Protein AF-A0AA38RIC8-F1 (afdb_monomer)

Radius of gyration: 14.52 Å; Cα contacts (8 Å, |Δi|>4): 104; chains: 1; bounding box: 41×35×29 Å

Secondary structure (DSSP, 8-state):
-----SS---PPPPTT-HHHHHHHHHHHHHHTT---TTS--EE-TTT-PEEPHHHHHTTSS--GGG--TT-S-GGGGS-TTS-TT-HHHHTT--TT----

pLDDT: mean 74.07, std 18.72, range [32.16, 92.56]

Solvent-accessible surface area (backbone atoms only — not comparable to full-atom values): 6426 Å² total; per-residue (Å²): 134,82,78,89,66,94,63,83,71,54,52,59,60,66,75,89,40,54,71,59,34,55,53,48,51,62,53,45,62,63,51,63,74,46,56,43,100,80,67,52,12,37,47,41,68,66,58,27,41,66,43,52,32,65,41,38,72,68,70,62,30,62,49,79,89,70,59,50,92,89,52,66,42,72,74,76,74,71,54,88,88,77,61,83,62,48,64,84,48,62,78,71,62,62,91,85,66,79,86,127

Sequence (100 aa):
MFPDLKVLPRPEPESAAQEAHDAWQQEYEQWQRLRCGCGRGYFCREHGTWISGPEVGSEVAVTWEQQQRGSCPEYHYRGYENIPTYVGQRDGLSPENPKA

Foldseek 3Di:
DFDDQPDQFAAQDDCVCVVSNVVNVVSQVVQQPDADPLRFWGQQRGGSFIDHNVCCVVVQAPGPVPRDVPRGHPVSVPDPPDDPRRPVVVVVDPVPDDDD

Organism: NCBI:txid91930

Mean predicted aligned error: 9.44 Å

Structure (mmCIF, N/CA/C/O backbone):
data_AF-A0AA38RIC8-F1
#
_entry.id   AF-A0AA38RIC8-F1
#
loop_
_atom_site.group_PDB
_atom_site.id
_atom_site.type_symbol
_atom_site.label_atom_id
_atom_site.label_alt_id
_atom_site.label_comp_id
_atom_site.label_asym_id
_atom_site.label_entity_id
_atom_site.label_seq_id
_atom_site.pdbx_PDB_ins_code
_atom_site.Cartn_x
_atom_site.Cartn_y
_atom_site.Cartn_z
_atom_site.occupancy
_atom_site.B_iso_or_equiv
_atom_site.auth_seq_id
_atom_site.auth_comp_id
_atom_site.auth_asym_id
_atom_site.auth_atom_id
_atom_site.pdbx_PDB_model_num
ATOM 1 N N . MET A 1 1 ? -12.020 10.599 1.294 1.00 50.34 1 MET A N 1
ATOM 2 C CA . MET A 1 1 ? -11.490 10.898 -0.045 1.00 50.34 1 MET A CA 1
ATOM 3 C C . MET A 1 1 ? -10.096 10.316 -0.119 1.00 50.34 1 MET A C 1
ATOM 5 O O . MET A 1 1 ? -9.327 10.521 0.817 1.00 50.34 1 MET A O 1
ATOM 9 N N . PHE A 1 2 ? -9.826 9.505 -1.134 1.00 57.91 2 PHE A N 1
ATOM 10 C CA . PHE A 1 2 ? -8.498 8.954 -1.365 1.00 57.91 2 PHE A CA 1
ATOM 11 C C . PHE A 1 2 ? -7.599 10.055 -1.952 1.00 57.91 2 PHE A C 1
ATOM 13 O O . PHE A 1 2 ? -8.104 10.849 -2.745 1.00 57.91 2 PHE A O 1
ATOM 20 N N . PRO A 1 3 ? -6.326 10.187 -1.545 1.00 63.56 3 PRO A N 1
ATOM 21 C CA . PRO A 1 3 ? -5.452 11.199 -2.128 1.00 63.56 3 PRO A CA 1
ATOM 22 C C . PRO A 1 3 ? -5.161 10.880 -3.595 1.00 63.56 3 PRO A C 1
ATOM 24 O O . PRO A 1 3 ? -5.016 9.711 -3.956 1.00 63.56 3 PRO A O 1
ATOM 27 N N . ASP A 1 4 ? -5.028 11.925 -4.412 1.00 67.94 4 ASP A N 1
ATOM 28 C CA . ASP A 1 4 ? -4.580 11.802 -5.797 1.00 67.94 4 ASP A CA 1
ATOM 29 C C . ASP A 1 4 ? -3.181 11.182 -5.848 1.00 67.94 4 ASP A C 1
ATOM 31 O O . ASP A 1 4 ? -2.185 11.757 -5.397 1.00 67.94 4 ASP A O 1
ATOM 35 N N . LEU A 1 5 ? -3.117 9.969 -6.389 1.00 68.06 5 LEU A N 1
ATOM 36 C CA . LEU A 1 5 ? -1.872 9.249 -6.592 1.00 68.06 5 LEU A CA 1
ATOM 37 C C . LEU A 1 5 ? -1.216 9.729 -7.883 1.00 68.06 5 LEU A C 1
ATOM 39 O O . LEU A 1 5 ? -1.837 9.718 -8.941 1.00 68.06 5 LEU A O 1
ATOM 43 N N . LYS A 1 6 ? 0.070 10.095 -7.814 1.00 71.88 6 LYS A N 1
ATOM 44 C CA . LYS A 1 6 ? 0.850 10.469 -9.009 1.00 71.88 6 LYS A CA 1
ATOM 45 C C . LYS A 1 6 ? 1.043 9.297 -9.969 1.00 71.88 6 LYS A C 1
ATOM 47 O O . LYS A 1 6 ? 1.159 9.500 -11.172 1.00 71.88 6 LYS A O 1
ATOM 52 N N . VAL A 1 7 ? 1.119 8.088 -9.418 1.00 75.88 7 VAL A N 1
ATOM 53 C CA . VAL A 1 7 ? 1.267 6.832 -10.151 1.00 75.88 7 VAL A CA 1
ATOM 54 C C . VAL A 1 7 ? 0.329 5.812 -9.534 1.00 75.88 7 VAL A C 1
ATOM 56 O O . VAL A 1 7 ? 0.200 5.741 -8.310 1.00 75.88 7 VAL A O 1
ATOM 59 N N . LEU A 1 8 ? -0.323 5.034 -10.391 1.00 79.25 8 LEU A N 1
ATOM 60 C CA . LEU A 1 8 ? -1.231 3.985 -9.964 1.00 79.25 8 LEU A CA 1
ATOM 61 C C . LEU A 1 8 ? -0.451 2.847 -9.285 1.00 79.25 8 LEU A C 1
ATOM 63 O O . LEU A 1 8 ? 0.532 2.366 -9.854 1.00 79.25 8 LEU A O 1
ATOM 67 N N . PRO A 1 9 ? -0.894 2.395 -8.102 1.00 82.81 9 PRO A N 1
ATOM 68 C CA . PRO A 1 9 ? -0.308 1.257 -7.422 1.00 82.81 9 PRO A CA 1
ATOM 69 C C . PRO A 1 9 ? -0.332 0.006 -8.295 1.00 82.81 9 PRO A C 1
ATOM 71 O O . PRO A 1 9 ? -1.340 -0.307 -8.932 1.00 82.81 9 PRO A O 1
ATOM 74 N N . ARG A 1 10 ? 0.792 -0.705 -8.317 1.00 83.38 10 ARG A N 1
ATOM 75 C CA . ARG A 1 10 ? 1.006 -1.904 -9.131 1.00 83.38 10 ARG A CA 1
ATOM 76 C C . ARG A 1 10 ? 1.791 -2.961 -8.348 1.00 83.38 10 ARG A C 1
ATOM 78 O O . ARG A 1 10 ? 2.522 -2.585 -7.425 1.00 83.38 10 ARG A O 1
ATOM 85 N N . PRO A 1 11 ? 1.641 -4.252 -8.689 1.00 85.25 11 PRO A N 1
ATOM 86 C CA . PRO A 1 11 ? 2.397 -5.328 -8.053 1.00 85.25 11 PRO A CA 1
ATOM 87 C C . PRO A 1 11 ? 3.912 -5.112 -8.137 1.00 85.25 11 PRO A C 1
ATOM 89 O O . PRO A 1 11 ? 4.408 -4.508 -9.092 1.00 85.25 11 PRO A O 1
ATOM 92 N N . GLU A 1 12 ? 4.627 -5.604 -7.124 1.00 85.06 12 GLU A N 1
ATOM 93 C CA . GLU A 1 12 ? 6.093 -5.571 -7.082 1.00 85.06 12 GLU A CA 1
ATOM 94 C C . GLU A 1 12 ? 6.646 -6.421 -8.238 1.00 85.06 12 GLU A C 1
ATOM 96 O O . GLU A 1 12 ? 6.289 -7.600 -8.346 1.00 85.06 12 GLU A O 1
ATOM 101 N N . PRO A 1 13 ? 7.488 -5.857 -9.125 1.00 81.75 13 PRO A N 1
ATOM 102 C CA . PRO A 1 13 ? 8.063 -6.613 -10.228 1.00 81.75 13 PRO A CA 1
ATOM 103 C C . PRO A 1 13 ? 9.023 -7.686 -9.706 1.00 81.75 13 PRO A C 1
ATOM 105 O O . PRO A 1 13 ? 9.559 -7.597 -8.597 1.00 81.75 13 PRO A O 1
ATOM 108 N N . GLU A 1 14 ? 9.279 -8.703 -10.527 1.00 77.81 14 GLU A N 1
ATOM 109 C CA . GLU A 1 14 ? 10.303 -9.693 -10.208 1.00 77.81 14 GLU A CA 1
ATOM 110 C C . GLU A 1 14 ? 11.676 -9.021 -10.074 1.00 77.81 14 GLU A C 1
ATOM 112 O O . GLU A 1 14 ? 12.089 -8.222 -10.917 1.00 77.81 14 GLU A O 1
ATOM 117 N N . SER A 1 15 ? 12.412 -9.383 -9.022 1.00 66.44 15 SER A N 1
ATOM 118 C CA . SER A 1 15 ? 13.693 -8.764 -8.649 1.00 66.44 15 SER A CA 1
ATOM 119 C C . SER A 1 15 ? 14.791 -8.901 -9.712 1.00 66.44 15 SER A C 1
ATOM 121 O O . SER A 1 15 ? 15.823 -8.249 -9.611 1.00 66.44 15 SER A O 1
ATOM 123 N N . ALA A 1 16 ? 14.586 -9.735 -10.737 1.00 68.31 16 ALA A N 1
ATOM 124 C CA . ALA A 1 16 ? 15.510 -9.889 -11.858 1.00 68.31 16 ALA A CA 1
ATOM 125 C C . ALA A 1 16 ? 15.610 -8.622 -12.735 1.00 68.31 16 ALA A C 1
ATOM 127 O O . ALA A 1 16 ? 16.592 -8.455 -13.454 1.00 68.31 16 ALA A O 1
ATOM 128 N N . ALA A 1 17 ? 14.629 -7.716 -12.659 1.00 76.81 17 ALA A N 1
ATOM 129 C CA . ALA A 1 17 ? 14.639 -6.430 -13.347 1.00 76.81 17 ALA A CA 1
ATOM 130 C C . ALA A 1 17 ? 14.971 -5.295 -12.360 1.00 76.81 17 ALA A C 1
ATOM 132 O O . ALA A 1 17 ? 14.083 -4.560 -11.936 1.00 76.81 17 ALA A O 1
ATOM 133 N N . GLN A 1 18 ? 16.250 -5.161 -11.989 1.00 80.62 18 GLN A N 1
ATOM 134 C CA . GLN A 1 18 ? 16.724 -4.216 -10.963 1.00 80.62 18 GLN A CA 1
ATOM 135 C C . GLN A 1 18 ? 16.216 -2.779 -11.186 1.00 80.62 18 GLN A C 1
ATOM 137 O O . GLN A 1 18 ? 15.624 -2.198 -10.286 1.00 80.62 18 GLN A O 1
ATOM 142 N N . GLU A 1 19 ? 16.333 -2.243 -12.405 1.00 83.19 19 GLU A N 1
ATOM 143 C CA . GLU A 1 19 ? 15.845 -0.890 -12.728 1.00 83.19 19 GLU A CA 1
ATOM 144 C C . GLU A 1 19 ? 14.323 -0.749 -12.557 1.00 83.19 19 GLU A C 1
ATOM 146 O O . GLU A 1 19 ? 13.832 0.281 -12.092 1.00 83.19 19 GLU A O 1
ATOM 151 N N . ALA A 1 20 ? 13.561 -1.792 -12.904 1.00 82.19 20 ALA A N 1
ATOM 152 C CA . ALA A 1 20 ? 12.114 -1.801 -12.714 1.00 82.19 20 ALA A CA 1
ATOM 153 C C . ALA A 1 20 ? 11.746 -1.883 -11.227 1.00 82.19 20 ALA A C 1
ATOM 155 O O . ALA A 1 20 ? 10.776 -1.255 -10.803 1.00 82.19 20 ALA A O 1
ATOM 156 N N . HIS A 1 21 ? 12.525 -2.628 -10.438 1.00 86.44 21 HIS A N 1
ATOM 157 C CA . HIS A 1 21 ? 12.364 -2.729 -8.990 1.00 86.44 21 HIS A CA 1
ATOM 158 C C . HIS A 1 21 ? 12.683 -1.403 -8.291 1.00 86.44 21 HIS A C 1
ATOM 160 O O . HIS A 1 21 ? 11.883 -0.943 -7.481 1.00 86.44 21 HIS A O 1
ATOM 166 N N . ASP A 1 22 ? 13.768 -0.728 -8.677 1.00 88.94 22 ASP A N 1
ATOM 167 C CA . ASP A 1 22 ? 14.153 0.576 -8.126 1.00 88.94 22 ASP A CA 1
ATOM 168 C C . ASP A 1 22 ? 13.113 1.663 -8.431 1.00 88.94 22 ASP A C 1
ATOM 170 O O . ASP A 1 22 ? 12.739 2.444 -7.551 1.00 88.94 22 ASP A O 1
ATOM 174 N N . ALA A 1 23 ? 12.599 1.699 -9.664 1.00 88.19 23 ALA A N 1
ATOM 175 C CA . ALA A 1 23 ? 11.517 2.606 -10.034 1.00 88.19 23 ALA A CA 1
ATOM 176 C C . ALA A 1 23 ? 10.240 2.305 -9.236 1.00 88.19 23 ALA A C 1
ATOM 178 O O . ALA A 1 23 ? 9.630 3.209 -8.664 1.00 88.19 23 ALA A O 1
ATOM 179 N N . TRP A 1 24 ? 9.862 1.028 -9.143 1.00 88.62 24 TRP A N 1
ATOM 180 C CA . TRP A 1 24 ? 8.703 0.596 -8.371 1.00 88.62 24 TRP A CA 1
ATOM 181 C C . TRP A 1 24 ? 8.829 0.961 -6.885 1.00 88.62 24 TRP A C 1
ATOM 183 O O . TRP A 1 24 ? 7.867 1.438 -6.290 1.00 88.62 24 TRP A O 1
ATOM 193 N N . GLN A 1 25 ? 10.015 0.816 -6.291 1.00 90.12 25 GLN A N 1
ATOM 194 C CA . GLN A 1 25 ? 10.272 1.156 -4.893 1.00 90.12 25 GLN A CA 1
ATOM 195 C C . GLN A 1 25 ? 10.011 2.650 -4.631 1.00 90.12 25 GLN A C 1
ATOM 197 O O . GLN A 1 25 ? 9.347 2.989 -3.651 1.00 90.12 25 GLN A O 1
ATOM 202 N N . GLN A 1 26 ? 10.465 3.540 -5.522 1.00 89.5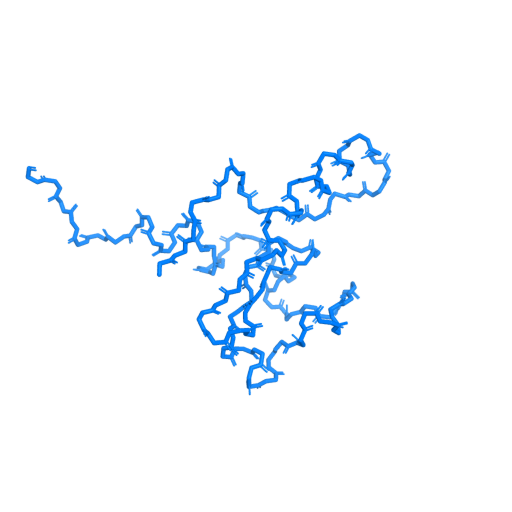6 26 GLN A N 1
ATOM 203 C CA . GLN A 1 26 ? 10.213 4.988 -5.423 1.00 89.56 26 GLN A CA 1
ATOM 204 C C . GLN A 1 26 ? 8.724 5.335 -5.536 1.00 89.56 26 GLN A C 1
ATOM 206 O O . GLN A 1 26 ? 8.232 6.268 -4.893 1.00 89.56 26 GLN A O 1
ATOM 211 N N . GLU A 1 27 ? 7.982 4.601 -6.362 1.00 87.69 27 GLU A N 1
ATOM 212 C CA . GLU A 1 27 ? 6.537 4.773 -6.458 1.00 87.69 27 GLU A CA 1
ATOM 213 C C . GLU A 1 27 ? 5.849 4.259 -5.185 1.00 87.69 27 GLU A C 1
ATOM 215 O O . GLU A 1 27 ? 5.054 4.983 -4.582 1.00 87.69 27 GLU A O 1
ATOM 220 N N . TYR A 1 28 ? 6.223 3.066 -4.712 1.00 87.81 28 TYR A N 1
ATOM 221 C CA . TYR A 1 28 ? 5.700 2.454 -3.493 1.00 87.81 28 TYR A CA 1
ATOM 222 C C . TYR A 1 28 ? 5.894 3.349 -2.265 1.00 87.81 28 TYR A C 1
ATOM 224 O O . TYR A 1 28 ? 5.001 3.428 -1.422 1.00 87.81 28 TYR A O 1
ATOM 232 N N . GLU A 1 29 ? 6.993 4.107 -2.178 1.00 89.00 29 GLU A N 1
ATOM 233 C CA . GLU A 1 29 ? 7.201 5.097 -1.114 1.00 89.00 29 GLU A CA 1
ATOM 234 C C . GLU A 1 29 ? 6.085 6.139 -0.988 1.00 89.00 29 GLU A C 1
ATOM 236 O O . GLU A 1 29 ? 5.819 6.621 0.118 1.00 89.00 29 GLU A O 1
ATOM 241 N N . GLN A 1 30 ? 5.407 6.461 -2.088 1.00 84.88 30 GLN A N 1
ATOM 242 C CA . GLN A 1 30 ? 4.288 7.398 -2.090 1.00 84.88 30 GLN A CA 1
ATOM 243 C C . GLN A 1 30 ? 3.028 6.737 -1.530 1.00 84.88 30 GLN A C 1
ATOM 245 O O . GLN A 1 30 ? 2.337 7.319 -0.694 1.00 84.88 30 GLN A O 1
ATOM 250 N N . TRP A 1 31 ? 2.738 5.509 -1.959 1.00 85.19 31 TRP A N 1
ATOM 251 C CA . TRP A 1 31 ? 1.496 4.819 -1.613 1.00 85.19 31 TRP A CA 1
ATOM 252 C C . TRP A 1 31 ? 1.556 4.227 -0.203 1.00 85.19 31 TRP A C 1
ATOM 254 O O . TRP A 1 31 ? 0.578 4.290 0.540 1.00 85.19 31 TRP A O 1
ATOM 264 N N . GLN A 1 32 ? 2.713 3.698 0.210 1.00 86.12 32 GLN A N 1
ATOM 265 C CA . GLN A 1 32 ? 2.879 3.004 1.490 1.00 86.12 32 GLN A CA 1
ATOM 266 C C . GLN A 1 32 ? 2.655 3.896 2.711 1.00 86.12 32 GLN A C 1
ATOM 268 O O . GLN A 1 32 ? 2.476 3.386 3.813 1.00 86.12 32 GLN A O 1
ATOM 273 N N . ARG A 1 33 ? 2.683 5.222 2.543 1.00 86.19 33 ARG A N 1
ATOM 274 C CA . ARG A 1 33 ? 2.435 6.201 3.614 1.00 86.19 33 ARG A CA 1
ATOM 275 C C . ARG A 1 33 ? 0.950 6.499 3.799 1.00 86.19 33 ARG A C 1
ATOM 277 O O . ARG A 1 33 ? 0.562 7.101 4.795 1.00 86.19 33 ARG A O 1
ATOM 284 N N . LEU A 1 34 ? 0.116 6.084 2.851 1.00 84.94 34 LEU A N 1
ATOM 285 C CA . LEU A 1 34 ? -1.306 6.372 2.866 1.00 84.94 34 LEU A CA 1
ATOM 286 C C . LEU A 1 34 ? -2.038 5.455 3.832 1.00 84.94 34 LEU A C 1
ATOM 288 O O . LEU A 1 34 ? -1.803 4.245 3.882 1.00 84.94 34 LEU A O 1
ATOM 292 N N . ARG A 1 35 ? -2.939 6.053 4.607 1.00 84.06 35 ARG A N 1
ATOM 293 C CA . ARG A 1 35 ? -3.765 5.366 5.599 1.00 84.06 35 ARG A CA 1
ATOM 294 C C . ARG A 1 35 ? -5.215 5.819 5.471 1.00 84.06 35 ARG A C 1
ATOM 296 O O . ARG A 1 35 ? -5.485 6.956 5.090 1.00 84.06 35 ARG A O 1
ATOM 303 N N . CYS A 1 36 ? -6.158 4.934 5.807 1.00 79.06 36 CYS A N 1
ATOM 304 C CA . CYS A 1 36 ? -7.549 5.349 6.032 1.00 79.06 36 CYS A CA 1
ATOM 305 C C . CYS A 1 36 ? -7.623 6.321 7.221 1.00 79.06 36 CYS A C 1
ATOM 307 O O . CYS A 1 36 ? -6.753 6.299 8.088 1.00 79.06 36 CYS A O 1
ATOM 309 N N . GLY A 1 37 ? -8.728 7.060 7.362 1.00 78.19 37 GLY A N 1
ATOM 310 C CA . GLY A 1 37 ? -8.996 7.838 8.586 1.00 78.19 37 GLY A CA 1
ATOM 311 C C . GLY A 1 37 ? -9.020 6.986 9.866 1.00 78.19 37 GLY A C 1
ATOM 312 O O . GLY A 1 37 ? -8.767 7.486 10.953 1.00 78.19 37 GLY A O 1
ATOM 313 N N . CYS A 1 38 ? -9.249 5.678 9.730 1.00 81.50 38 CYS A N 1
ATOM 314 C CA . CYS A 1 38 ? -9.145 4.698 10.805 1.00 81.50 38 CYS A CA 1
ATOM 315 C C . CYS A 1 38 ? -7.711 4.248 11.155 1.00 81.50 38 CYS A C 1
ATOM 317 O O . CYS A 1 38 ? -7.549 3.392 12.018 1.00 81.50 38 CYS A O 1
ATOM 319 N N . GLY A 1 39 ? -6.685 4.724 10.444 1.00 85.44 39 GLY A N 1
ATOM 320 C CA . GLY A 1 39 ? -5.269 4.395 10.656 1.00 85.44 39 GLY A CA 1
ATOM 321 C C . GLY A 1 39 ? -4.813 2.994 10.222 1.00 85.44 39 GLY A C 1
ATOM 322 O O . GLY A 1 39 ? -3.614 2.756 10.144 1.00 85.44 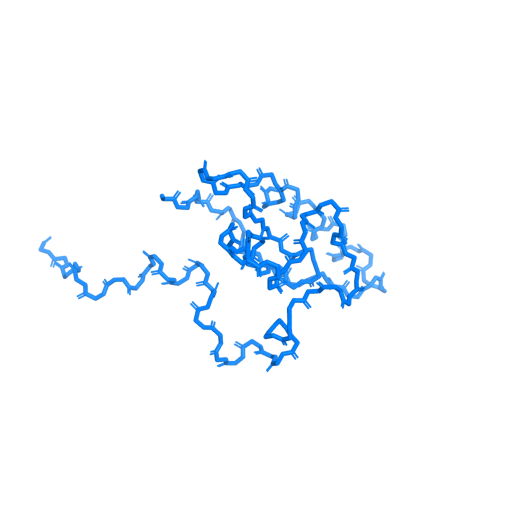39 GLY A O 1
ATOM 323 N N . ARG A 1 40 ? -5.735 2.071 9.918 1.00 86.88 40 ARG A N 1
ATOM 324 C CA . ARG A 1 40 ? -5.424 0.645 9.687 1.00 86.88 40 ARG A CA 1
ATOM 325 C C . ARG A 1 40 ? -5.251 0.229 8.225 1.00 86.88 40 ARG A C 1
ATOM 327 O O . ARG A 1 40 ? -4.500 -0.696 7.961 1.00 86.88 40 ARG A O 1
ATOM 334 N N . GLY A 1 41 ? -5.956 0.867 7.292 1.00 88.62 41 GLY A N 1
ATOM 335 C CA . GLY A 1 41 ? -5.907 0.506 5.868 1.00 88.62 41 GLY A CA 1
ATOM 336 C C . GLY A 1 41 ? -4.598 0.935 5.206 1.00 88.62 41 GLY A C 1
ATOM 337 O O . GLY A 1 41 ? -4.060 1.977 5.577 1.00 88.62 41 GLY A O 1
ATOM 338 N N . TYR A 1 42 ? -4.100 0.147 4.253 1.00 89.44 42 TYR A N 1
ATOM 339 C CA . TYR A 1 42 ? -2.784 0.314 3.624 1.00 89.44 42 TYR A CA 1
ATOM 340 C C . TYR A 1 42 ? -2.724 -0.348 2.234 1.00 89.44 42 TYR A C 1
ATOM 342 O O . TYR A 1 42 ? -3.581 -1.154 1.886 1.00 89.44 42 TYR A O 1
ATOM 350 N N . PHE A 1 43 ? -1.705 -0.034 1.428 1.00 88.50 43 PHE A N 1
ATOM 351 C CA . PHE A 1 43 ? -1.443 -0.740 0.166 1.00 88.50 43 PHE A CA 1
ATOM 352 C C . PHE A 1 43 ? -0.595 -2.000 0.401 1.00 88.50 43 PHE A C 1
ATOM 354 O O . PHE A 1 43 ? 0.503 -1.895 0.944 1.00 88.50 43 PHE A O 1
ATOM 361 N N . CYS A 1 44 ? -1.075 -3.180 -0.021 1.00 87.75 44 CYS A N 1
ATOM 362 C CA . CYS A 1 44 ? -0.295 -4.429 -0.003 1.00 87.75 44 CYS A CA 1
ATOM 363 C C . CYS A 1 44 ? 0.920 -4.247 -0.924 1.00 87.75 44 CYS A C 1
ATOM 365 O O . CYS A 1 44 ? 0.759 -3.983 -2.114 1.00 87.75 44 CYS A O 1
ATOM 367 N N . ARG A 1 45 ? 2.126 -4.415 -0.375 1.00 88.00 45 ARG A N 1
ATOM 368 C CA . ARG A 1 45 ? 3.398 -4.300 -1.101 1.00 88.00 45 ARG A CA 1
ATOM 369 C C . ARG A 1 45 ? 3.453 -5.216 -2.323 1.00 88.00 45 ARG A C 1
ATOM 371 O O . ARG A 1 45 ? 3.824 -4.794 -3.403 1.00 88.00 45 ARG A O 1
ATOM 378 N N . GLU A 1 46 ? 3.022 -6.460 -2.147 1.00 87.25 46 GLU A N 1
ATOM 379 C CA . GLU A 1 46 ? 3.142 -7.504 -3.168 1.00 87.25 46 GLU A CA 1
ATOM 380 C C . GLU A 1 46 ? 2.248 -7.225 -4.384 1.00 87.25 46 GLU A C 1
ATOM 382 O O . GLU A 1 46 ? 2.676 -7.385 -5.521 1.00 87.25 46 GLU A O 1
ATOM 387 N N . HIS A 1 47 ? 1.027 -6.740 -4.145 1.00 85.12 47 HIS A N 1
ATOM 388 C CA . HIS A 1 47 ? -0.014 -6.636 -5.172 1.00 85.12 47 HIS A CA 1
ATOM 389 C C . HIS A 1 47 ? -0.364 -5.192 -5.556 1.00 85.12 47 HIS A C 1
ATOM 391 O O . HIS A 1 47 ? -1.224 -4.974 -6.411 1.00 85.12 47 HIS A O 1
ATOM 397 N N . GLY A 1 48 ? 0.204 -4.195 -4.873 1.00 83.50 48 GLY A N 1
ATOM 398 C CA . GLY A 1 48 ? -0.175 -2.789 -5.023 1.00 83.50 48 GLY A CA 1
ATOM 399 C C . GLY A 1 48 ? -1.662 -2.517 -4.755 1.00 83.50 48 GLY A C 1
ATOM 400 O O . GLY A 1 48 ? -2.177 -1.486 -5.156 1.00 83.50 48 GLY A O 1
ATOM 401 N N . THR A 1 49 ? -2.394 -3.429 -4.112 1.00 83.44 49 THR A N 1
ATOM 402 C CA . THR A 1 49 ? -3.852 -3.314 -3.930 1.00 83.44 49 THR A CA 1
ATOM 403 C C . THR A 1 49 ? -4.179 -2.800 -2.532 1.00 83.44 49 THR A C 1
ATOM 405 O O . THR A 1 49 ? -3.473 -3.108 -1.568 1.00 83.44 49 THR A O 1
ATOM 408 N N . TRP A 1 50 ? -5.226 -1.982 -2.417 1.00 85.50 50 TRP A N 1
ATOM 409 C CA . TRP A 1 50 ? -5.647 -1.413 -1.140 1.00 85.50 50 TRP A CA 1
ATOM 410 C C . TRP A 1 50 ? -6.303 -2.465 -0.246 1.00 85.50 50 TRP A C 1
ATOM 412 O O . TRP A 1 50 ? -7.265 -3.117 -0.642 1.00 85.50 50 TRP A O 1
ATOM 422 N N . ILE A 1 51 ? -5.816 -2.556 0.985 1.00 86.12 51 ILE A N 1
ATOM 423 C CA . ILE A 1 51 ? -6.429 -3.286 2.088 1.00 86.12 51 ILE A CA 1
ATOM 424 C C . ILE A 1 51 ? -7.137 -2.261 2.967 1.00 86.12 51 ILE A C 1
ATOM 426 O O . ILE A 1 51 ? -6.529 -1.310 3.471 1.00 86.12 51 ILE A O 1
ATOM 430 N N . SER A 1 52 ? -8.440 -2.429 3.154 1.00 85.31 52 SER A N 1
ATOM 431 C CA . SER A 1 52 ? -9.232 -1.508 3.957 1.00 85.31 52 SER A CA 1
ATOM 432 C C . SER A 1 52 ? -9.016 -1.736 5.456 1.00 85.31 52 SER A C 1
ATOM 434 O O . SER A 1 52 ? -8.743 -2.835 5.929 1.00 85.31 52 SER A O 1
ATOM 436 N N . GLY A 1 53 ? -9.163 -0.676 6.252 1.00 86.25 53 GLY A N 1
ATOM 437 C CA . GLY A 1 53 ? -9.049 -0.802 7.706 1.00 86.25 53 GLY A CA 1
ATOM 438 C C . GLY A 1 53 ? -10.088 -1.725 8.365 1.00 86.25 53 GLY A C 1
ATOM 439 O O . GLY A 1 53 ? -9.741 -2.326 9.380 1.00 86.25 53 GLY A O 1
ATOM 440 N N . PRO A 1 54 ? -11.327 -1.862 7.848 1.00 86.38 54 PRO A N 1
ATOM 441 C CA . PRO A 1 54 ? -12.248 -2.911 8.282 1.00 86.38 54 PRO A CA 1
ATOM 442 C C . PRO A 1 54 ? -11.721 -4.329 8.047 1.00 86.38 54 PRO A C 1
ATOM 444 O O . PRO A 1 54 ? -11.835 -5.145 8.949 1.00 86.38 54 PRO A O 1
ATOM 447 N N . GLU A 1 55 ? -11.084 -4.612 6.907 1.00 86.19 55 GLU A N 1
ATOM 448 C CA . GLU A 1 55 ? -10.500 -5.940 6.638 1.00 86.19 55 GLU A CA 1
ATOM 449 C C . GLU A 1 55 ? -9.393 -6.284 7.637 1.00 86.19 55 GLU A C 1
ATOM 451 O O . GLU A 1 55 ? -9.358 -7.396 8.156 1.00 86.19 55 GLU A O 1
ATOM 456 N N . VAL A 1 56 ? -8.552 -5.303 7.981 1.00 87.94 56 VAL A N 1
ATOM 457 C CA . VAL A 1 56 ? -7.561 -5.448 9.061 1.00 87.94 56 VAL A CA 1
ATOM 458 C C . VAL A 1 56 ? -8.244 -5.613 10.422 1.00 87.94 56 VAL A C 1
ATOM 460 O O . VAL A 1 56 ? -7.825 -6.405 11.255 1.00 87.94 56 VAL A O 1
ATOM 463 N N . GLY A 1 57 ? -9.313 -4.856 10.670 1.00 86.62 57 GLY A N 1
ATOM 464 C CA . GLY A 1 57 ? -10.050 -4.886 11.933 1.00 86.62 57 GLY A CA 1
ATOM 465 C C . GLY A 1 57 ? -10.858 -6.157 12.184 1.00 86.62 57 GLY A C 1
ATOM 466 O O . GLY A 1 57 ? -11.175 -6.430 13.337 1.00 86.62 57 GLY A O 1
ATOM 467 N N . SER A 1 58 ? -11.197 -6.892 11.129 1.00 88.50 58 SER A N 1
ATOM 468 C CA . SER A 1 58 ? -11.941 -8.153 11.168 1.00 88.50 58 SER A CA 1
ATOM 469 C C . SER A 1 58 ? -11.060 -9.367 10.865 1.00 88.50 58 SER A C 1
ATOM 471 O O . SER A 1 58 ? -11.596 -10.432 10.584 1.00 88.50 58 SER A O 1
ATOM 473 N N . GLU A 1 59 ? -9.732 -9.202 10.892 1.00 90.00 59 GLU A N 1
ATOM 474 C CA . GLU A 1 59 ? -8.743 -10.281 10.715 1.00 90.00 59 GLU A CA 1
ATOM 475 C C . GLU A 1 59 ? -8.814 -10.996 9.351 1.00 90.00 59 GLU A C 1
ATOM 477 O O . GLU A 1 59 ? -8.277 -12.087 9.174 1.00 90.00 59 GLU A O 1
ATOM 482 N N . VAL A 1 60 ? -9.432 -10.358 8.353 1.00 88.56 60 VAL A N 1
ATOM 483 C CA . VAL A 1 60 ? -9.416 -10.814 6.952 1.00 88.56 60 VAL A CA 1
ATOM 484 C C . VAL A 1 60 ? -8.046 -10.556 6.324 1.00 88.56 60 VAL A C 1
ATOM 486 O O . VAL A 1 60 ? -7.586 -11.322 5.479 1.00 88.56 60 VAL A O 1
ATOM 489 N N . ALA A 1 61 ? -7.395 -9.471 6.744 1.00 89.19 61 ALA A N 1
ATOM 490 C CA . ALA A 1 61 ? -6.044 -9.109 6.353 1.00 89.19 61 ALA A CA 1
ATOM 491 C C . ALA A 1 61 ? -5.177 -8.860 7.591 1.00 89.19 61 ALA A C 1
ATOM 493 O O . ALA A 1 61 ? -5.657 -8.368 8.613 1.00 89.19 61 ALA A O 1
ATOM 494 N N . VAL A 1 62 ? -3.884 -9.159 7.477 1.00 92.56 62 VAL A N 1
ATOM 495 C CA . VAL A 1 62 ? -2.895 -8.825 8.509 1.00 92.56 62 VAL A CA 1
ATOM 496 C C . VAL A 1 62 ? -2.678 -7.311 8.605 1.00 92.56 62 VAL A C 1
ATOM 498 O O . VAL A 1 62 ? -3.088 -6.549 7.725 1.00 92.56 62 VAL A O 1
ATOM 501 N N . THR A 1 63 ? -2.026 -6.843 9.670 1.00 91.94 63 THR A N 1
ATOM 502 C CA . THR A 1 63 ? -1.625 -5.433 9.746 1.00 91.94 63 THR A CA 1
ATOM 503 C C . THR A 1 63 ? -0.494 -5.133 8.760 1.00 91.94 63 THR A C 1
ATOM 505 O O . THR A 1 63 ? 0.226 -6.027 8.313 1.00 91.94 63 THR A O 1
ATOM 508 N N . TRP A 1 64 ? -0.290 -3.850 8.447 1.00 88.94 64 TRP A N 1
ATOM 509 C CA . TRP A 1 64 ? 0.795 -3.432 7.553 1.00 88.94 64 TRP A CA 1
ATOM 510 C C . TRP A 1 64 ? 2.188 -3.865 8.056 1.00 88.94 64 TRP A C 1
ATOM 512 O O . TRP A 1 64 ? 3.053 -4.168 7.244 1.00 88.94 64 TRP A O 1
ATOM 522 N N . GLU A 1 65 ? 2.393 -3.937 9.376 1.00 90.50 65 GLU A N 1
ATOM 523 C CA . GLU A 1 65 ? 3.656 -4.357 10.016 1.00 90.50 65 GLU A CA 1
ATOM 524 C C . GLU A 1 65 ? 3.904 -5.862 9.896 1.00 90.50 65 GLU A C 1
ATOM 526 O O . GLU A 1 65 ? 5.043 -6.316 9.911 1.00 90.50 65 GLU A O 1
ATOM 531 N N . GLN A 1 66 ? 2.827 -6.637 9.789 1.00 91.81 66 GLN A N 1
ATOM 532 C CA . GLN A 1 66 ? 2.853 -8.092 9.658 1.00 91.81 66 GLN A CA 1
ATOM 533 C C . GLN A 1 66 ? 2.857 -8.542 8.195 1.00 91.81 66 GLN A C 1
ATOM 535 O O . GLN A 1 66 ? 2.943 -9.739 7.916 1.00 91.81 66 GLN A O 1
ATOM 540 N N . GLN A 1 67 ? 2.718 -7.602 7.257 1.00 88.94 67 GLN A N 1
ATOM 541 C CA . GLN A 1 67 ? 2.616 -7.919 5.847 1.00 88.94 67 GLN A CA 1
ATOM 542 C C . GLN A 1 67 ? 3.947 -8.462 5.322 1.00 88.94 67 GLN A C 1
ATOM 544 O O . GLN A 1 67 ? 4.981 -7.801 5.353 1.00 88.94 67 GLN A O 1
ATOM 549 N N . GLN A 1 68 ? 3.891 -9.682 4.805 1.00 87.38 68 GLN A N 1
ATOM 550 C CA . GLN A 1 68 ? 4.996 -10.381 4.166 1.00 87.38 68 GLN A CA 1
ATOM 551 C C . GLN A 1 68 ? 4.501 -11.024 2.871 1.00 87.38 68 GLN A C 1
ATOM 553 O O . GLN A 1 68 ? 3.294 -11.114 2.627 1.00 87.38 68 GLN A O 1
ATOM 558 N N . ARG A 1 69 ? 5.428 -11.479 2.023 1.00 83.44 69 ARG A N 1
ATOM 559 C CA . ARG A 1 69 ? 5.046 -12.227 0.821 1.00 83.44 69 ARG A CA 1
ATOM 560 C C . ARG A 1 69 ? 4.195 -13.435 1.207 1.00 83.44 69 ARG A C 1
ATOM 562 O O . ARG A 1 69 ? 4.573 -14.188 2.102 1.00 83.44 69 ARG A O 1
ATOM 569 N N . GLY A 1 70 ? 3.054 -13.606 0.548 1.00 85.19 70 GLY A N 1
ATOM 570 C CA . GLY A 1 70 ? 2.127 -14.702 0.850 1.00 85.19 70 GLY A CA 1
ATOM 571 C C . GLY A 1 70 ? 1.114 -14.418 1.969 1.00 85.19 70 GLY A C 1
ATOM 572 O O . GLY A 1 70 ? 0.261 -15.261 2.222 1.00 85.19 70 GLY A O 1
ATOM 573 N N . SER A 1 71 ? 1.181 -13.267 2.653 1.00 87.94 71 SER A N 1
ATOM 574 C CA . SER A 1 71 ? 0.252 -12.933 3.748 1.00 87.94 71 SER A CA 1
ATOM 575 C C . SER A 1 71 ? -0.939 -12.078 3.311 1.00 87.94 71 SER A C 1
ATOM 577 O O . SER A 1 71 ? -1.682 -11.590 4.166 1.00 87.94 71 SER A O 1
ATOM 579 N N . CYS A 1 72 ? -1.074 -11.792 2.013 1.00 86.31 72 CYS A N 1
ATOM 580 C CA . CYS A 1 72 ? -2.197 -11.003 1.524 1.00 86.31 72 CYS A CA 1
ATOM 581 C C . CYS A 1 72 ? -3.464 -11.894 1.446 1.00 86.31 72 CYS A C 1
ATOM 583 O O . CYS A 1 72 ? -3.365 -13.119 1.404 1.00 86.31 72 CYS A O 1
ATOM 585 N N . PRO A 1 73 ? -4.673 -11.316 1.490 1.00 85.25 73 PRO A N 1
ATOM 586 C CA . PRO A 1 73 ? -5.903 -12.101 1.406 1.00 85.25 73 PRO A CA 1
ATOM 587 C C . PRO A 1 73 ? -6.022 -12.880 0.090 1.00 85.25 73 PRO A C 1
ATOM 589 O O . PRO A 1 73 ? -5.519 -12.431 -0.939 1.00 85.25 73 PRO A O 1
ATOM 592 N N . GLU A 1 74 ? -6.759 -13.998 0.089 1.00 83.44 74 GLU A N 1
ATOM 593 C CA . GLU A 1 74 ? -6.917 -14.871 -1.089 1.00 83.44 74 GLU A CA 1
ATOM 594 C C . GLU A 1 74 ? -7.327 -14.124 -2.363 1.00 83.44 74 GLU A C 1
ATOM 596 O O . GLU A 1 74 ? -6.882 -14.468 -3.457 1.00 83.44 74 GLU A O 1
ATOM 601 N N . TYR A 1 75 ? -8.170 -13.094 -2.239 1.00 79.06 75 TYR A N 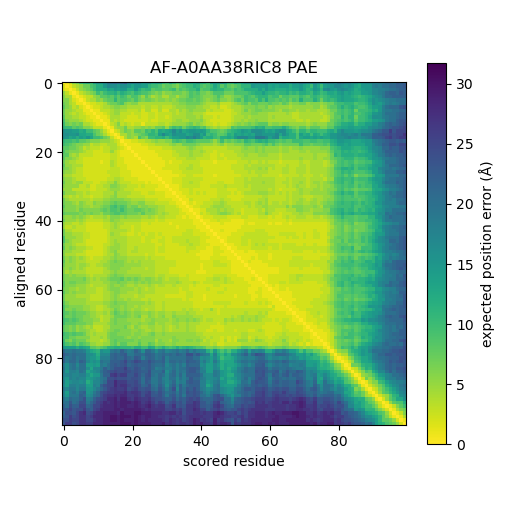1
ATOM 602 C CA . TYR A 1 75 ? -8.629 -12.337 -3.397 1.00 79.06 75 TYR A CA 1
ATOM 603 C C . TYR A 1 75 ? -7.480 -11.610 -4.111 1.00 79.06 75 TYR A C 1
ATOM 605 O O . TYR A 1 75 ? -7.568 -11.446 -5.318 1.00 79.06 75 TYR A O 1
ATOM 613 N N . HIS A 1 76 ? -6.369 -11.273 -3.446 1.00 78.38 76 HIS A N 1
ATOM 614 C CA . HIS A 1 76 ? -5.196 -10.700 -4.119 1.00 78.38 76 HIS A CA 1
ATOM 615 C C . HIS A 1 76 ? -4.511 -11.674 -5.098 1.00 78.38 76 HIS A C 1
ATOM 617 O O . HIS A 1 76 ? -3.899 -11.222 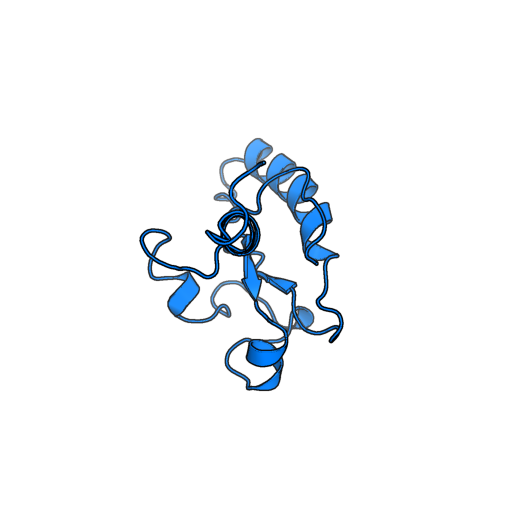-6.062 1.00 78.38 76 HIS A O 1
ATOM 623 N N . TYR A 1 77 ? -4.665 -12.990 -4.914 1.00 79.31 77 TYR A N 1
ATOM 624 C CA . TYR A 1 77 ? -4.031 -14.015 -5.757 1.00 79.31 77 TYR A CA 1
ATOM 625 C C . TYR A 1 77 ? -4.886 -14.466 -6.946 1.00 79.31 77 TYR A C 1
ATOM 627 O O . TYR A 1 77 ? -4.387 -15.136 -7.846 1.00 79.31 77 TYR A O 1
ATOM 635 N N . ARG A 1 78 ? -6.180 -14.118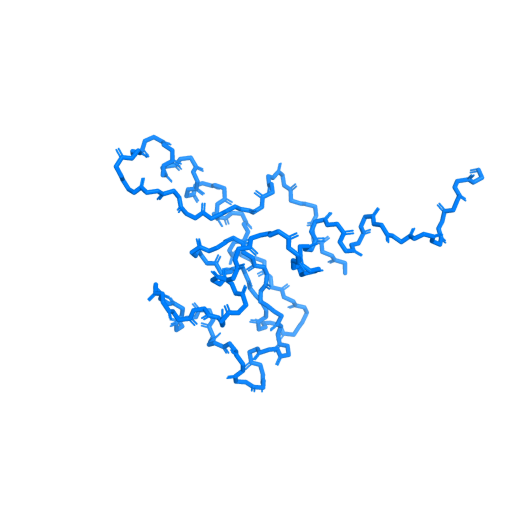 -6.977 1.00 71.56 78 ARG A N 1
ATOM 636 C CA . ARG A 1 78 ? -7.136 -14.620 -7.986 1.00 71.56 78 ARG A CA 1
ATOM 637 C C . ARG A 1 78 ? -7.093 -13.876 -9.329 1.00 71.56 78 ARG A C 1
ATOM 639 O O . ARG A 1 78 ? -7.960 -14.095 -10.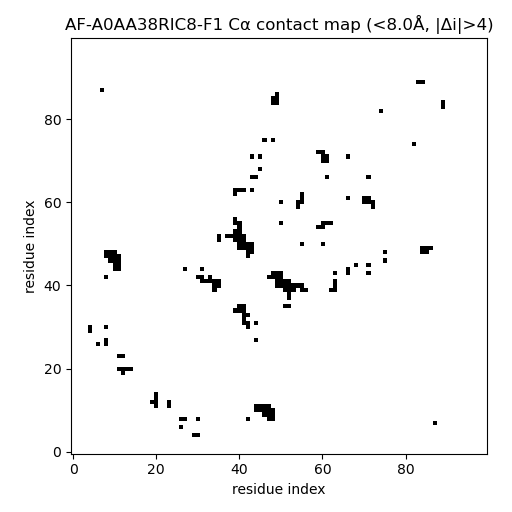168 1.00 71.56 78 ARG A O 1
ATOM 646 N N . GLY A 1 79 ? -6.067 -13.056 -9.554 1.00 56.75 79 GLY A N 1
ATOM 647 C CA . GLY A 1 79 ? -5.874 -12.305 -10.791 1.00 56.75 79 GLY A CA 1
ATOM 648 C C . GLY A 1 79 ? -6.726 -11.033 -10.862 1.00 56.75 79 GLY A C 1
ATOM 649 O O . GLY A 1 79 ? -7.857 -10.970 -10.384 1.00 56.75 79 GLY A O 1
ATOM 650 N N . TYR A 1 80 ? -6.159 -10.000 -11.485 1.00 51.72 80 TYR A N 1
ATOM 651 C CA . TYR A 1 80 ? -6.711 -8.644 -11.615 1.00 51.72 80 TYR A CA 1
ATOM 652 C C . TYR A 1 80 ? -7.968 -8.538 -12.501 1.00 51.72 80 TYR A C 1
ATOM 654 O O . TYR A 1 80 ? -8.455 -7.435 -12.728 1.00 51.72 80 TYR A O 1
ATOM 662 N N . GLU A 1 81 ? -8.503 -9.643 -13.022 1.00 47.38 81 GLU A N 1
ATOM 663 C CA . GLU A 1 81 ? -9.519 -9.591 -14.081 1.00 47.38 81 GLU A CA 1
ATOM 664 C C . GLU A 1 81 ? -10.922 -9.196 -13.591 1.00 47.38 81 GLU A C 1
ATOM 666 O O . GLU A 1 81 ? -11.743 -8.807 -14.413 1.00 47.38 81 GLU A O 1
ATOM 671 N N . ASN A 1 82 ? -11.222 -9.252 -12.284 1.00 44.06 82 ASN A N 1
ATOM 672 C CA . ASN A 1 82 ? -12.586 -8.995 -11.783 1.00 44.06 82 ASN A CA 1
ATOM 673 C C . ASN A 1 82 ? -12.682 -8.419 -10.356 1.00 44.06 82 ASN A C 1
ATOM 675 O O . ASN A 1 82 ? -13.727 -8.556 -9.721 1.00 44.06 82 ASN A O 1
ATOM 679 N N . ILE A 1 83 ? -11.634 -7.793 -9.803 1.00 47.09 83 ILE A N 1
ATOM 680 C CA . ILE A 1 83 ? -11.697 -7.298 -8.415 1.00 47.09 83 ILE A CA 1
ATOM 681 C C . ILE A 1 83 ? -12.119 -5.816 -8.372 1.00 47.09 83 ILE A C 1
ATOM 68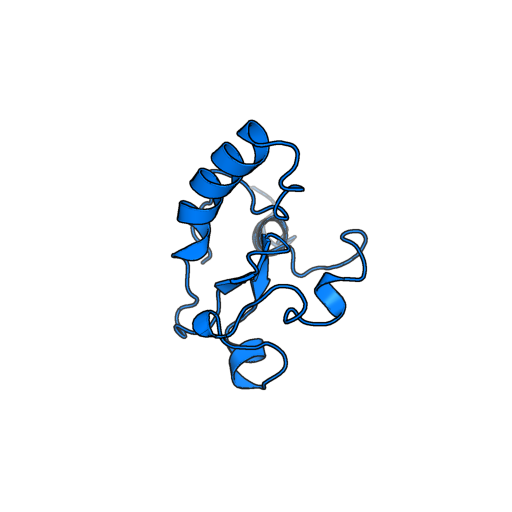3 O O . ILE A 1 83 ? -11.317 -4.942 -8.706 1.00 47.09 83 ILE A O 1
ATOM 687 N N . PRO A 1 84 ? -13.336 -5.484 -7.891 1.00 47.00 84 PRO A N 1
ATOM 688 C CA . PRO A 1 84 ? -13.825 -4.103 -7.768 1.00 47.00 84 PRO A CA 1
ATOM 689 C C . PRO A 1 84 ? -13.127 -3.285 -6.662 1.00 47.00 84 PRO A C 1
ATOM 691 O O . PRO A 1 84 ? -13.527 -2.159 -6.369 1.00 47.00 84 PRO A O 1
ATOM 694 N N . THR A 1 85 ? -12.087 -3.828 -6.018 1.00 45.66 85 THR A N 1
ATOM 695 C CA . THR A 1 85 ? -11.290 -3.138 -4.989 1.00 45.66 85 THR A CA 1
ATOM 696 C C . THR A 1 85 ? -10.155 -2.297 -5.576 1.00 45.66 85 THR A C 1
ATOM 698 O O . THR A 1 85 ? -9.379 -1.708 -4.822 1.00 45.66 85 THR A O 1
ATOM 701 N N . TYR A 1 86 ? -10.085 -2.160 -6.906 1.00 46.75 86 TYR A N 1
ATOM 702 C CA . TYR A 1 86 ? -9.275 -1.133 -7.555 1.00 46.75 86 TYR A CA 1
ATOM 703 C C . TYR A 1 86 ? -9.806 0.262 -7.184 1.00 46.75 86 TYR A C 1
ATOM 705 O O . TYR A 1 86 ? -10.714 0.821 -7.804 1.00 46.75 86 TYR A O 1
ATOM 713 N N . VAL A 1 87 ? -9.232 0.834 -6.126 1.00 48.97 87 VAL A N 1
ATOM 714 C CA . VAL A 1 87 ? -9.611 2.149 -5.589 1.00 48.97 87 VAL A CA 1
ATOM 715 C C . VAL A 1 87 ? -9.439 3.262 -6.632 1.00 48.97 87 VAL A C 1
ATOM 717 O O . VAL A 1 87 ? -10.192 4.228 -6.605 1.00 48.97 87 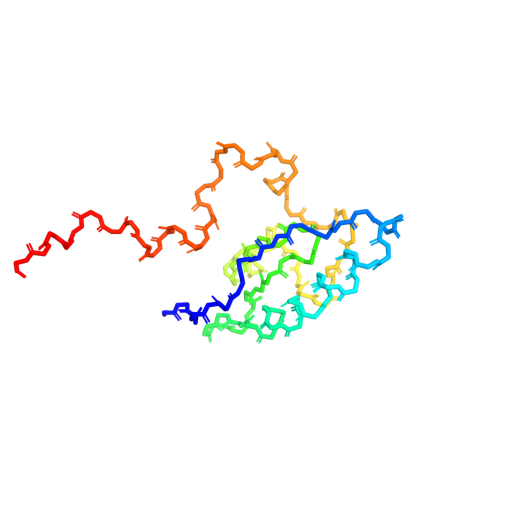VAL A O 1
ATOM 720 N N . GLY A 1 88 ? -8.553 3.090 -7.621 1.00 43.94 88 GLY A N 1
ATOM 721 C CA . GLY A 1 88 ? -8.398 4.044 -8.725 1.00 43.94 88 GLY A CA 1
ATOM 722 C C . GLY A 1 88 ? -9.628 4.192 -9.637 1.00 43.94 88 GLY A C 1
ATOM 723 O O . GLY A 1 88 ? -9.759 5.222 -10.288 1.00 43.94 88 GLY A O 1
ATOM 724 N N . GLN A 1 89 ? -10.550 3.218 -9.677 1.00 40.72 89 GLN A N 1
ATOM 725 C CA . GLN A 1 89 ? -11.823 3.333 -10.418 1.00 40.72 89 GLN A CA 1
ATOM 726 C C . GLN A 1 89 ? -13.044 3.462 -9.512 1.00 40.72 89 GLN A C 1
ATOM 728 O O . GLN A 1 89 ? -14.051 4.014 -9.952 1.00 40.72 89 GLN A O 1
ATOM 733 N N . ARG A 1 90 ? -12.982 2.996 -8.259 1.00 41.31 90 ARG A N 1
ATOM 734 C CA . ARG A 1 90 ? -14.159 2.992 -7.378 1.00 41.31 90 ARG A CA 1
ATOM 735 C C . ARG A 1 90 ? -14.672 4.397 -7.033 1.00 41.31 90 ARG A C 1
ATOM 737 O O . ARG A 1 90 ? -15.867 4.548 -6.830 1.00 41.31 90 ARG A O 1
ATOM 744 N N . ASP A 1 91 ? -13.798 5.407 -7.023 1.00 41.25 91 ASP A N 1
ATOM 745 C CA . ASP A 1 91 ? -14.182 6.818 -6.827 1.00 41.25 91 ASP A CA 1
ATOM 746 C C . ASP A 1 91 ? -14.204 7.631 -8.147 1.00 41.25 91 ASP A C 1
ATOM 748 O O . ASP A 1 91 ? -14.590 8.797 -8.154 1.00 41.25 91 ASP A O 1
ATOM 752 N N . GLY A 1 92 ? -13.805 7.027 -9.277 1.00 37.53 92 GLY A N 1
ATOM 753 C CA . GLY A 1 92 ? -13.801 7.649 -10.613 1.00 37.53 92 GLY A CA 1
ATOM 754 C C . GLY A 1 92 ? -14.995 7.264 -11.498 1.00 37.53 92 GLY A C 1
ATOM 755 O O . GLY A 1 92 ? -15.206 7.867 -12.548 1.00 37.53 92 GLY A O 1
ATOM 756 N N . LEU A 1 93 ? -15.786 6.275 -11.079 1.00 37.66 93 LEU A N 1
ATOM 757 C CA . LEU A 1 93 ? -17.013 5.831 -11.738 1.00 37.66 93 LEU A CA 1
ATOM 758 C C . LEU A 1 93 ? -18.178 5.860 -10.744 1.00 37.66 93 LEU A C 1
ATOM 760 O O . LEU A 1 93 ? -18.815 4.845 -10.484 1.00 37.66 93 LEU A O 1
ATOM 764 N N . SER A 1 94 ? -18.478 7.034 -10.195 1.00 32.16 94 SER A N 1
ATOM 765 C CA . SER A 1 94 ? -19.843 7.313 -9.751 1.00 32.16 94 SER A CA 1
ATOM 766 C C . SER A 1 94 ? -20.675 7.652 -10.998 1.00 32.16 94 SER A C 1
ATOM 768 O O . SER A 1 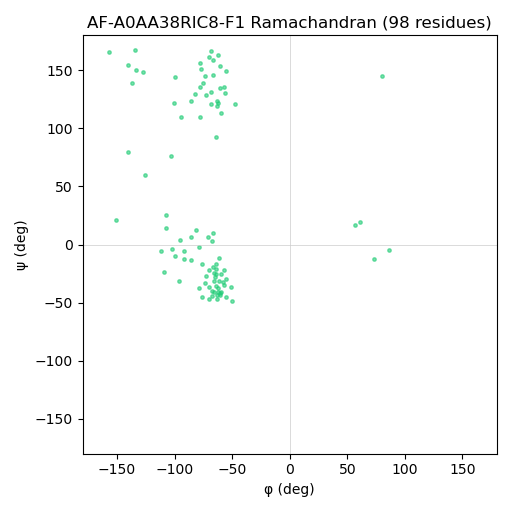94 ? -20.479 8.732 -11.558 1.00 32.16 94 SER A O 1
ATOM 770 N N . PRO A 1 95 ? -21.617 6.800 -11.457 1.00 38.28 95 PRO A N 1
ATOM 771 C CA . PRO A 1 95 ? -22.570 7.150 -12.520 1.00 38.28 95 PRO A CA 1
ATOM 772 C C . PRO A 1 95 ? -23.573 8.255 -12.120 1.00 38.28 95 PRO A C 1
ATOM 774 O O . PRO A 1 95 ? -24.514 8.534 -12.856 1.00 38.28 95 PRO A O 1
ATOM 777 N N . GLU A 1 96 ? -23.378 8.916 -10.980 1.00 36.53 96 GLU A N 1
ATOM 778 C CA . GLU A 1 96 ? -24.278 9.921 -10.402 1.00 36.53 96 GLU A CA 1
ATOM 779 C C . GLU A 1 96 ? -23.757 11.366 -10.493 1.00 36.53 96 GLU A C 1
ATOM 781 O O . GLU A 1 96 ? -24.175 12.229 -9.729 1.00 36.53 96 GLU A O 1
ATOM 786 N N . ASN A 1 97 ? -22.895 11.675 -11.468 1.00 35.00 97 ASN A N 1
ATOM 787 C CA . ASN A 1 97 ? -22.675 13.066 -11.877 1.00 35.00 97 ASN A CA 1
ATOM 788 C C . ASN A 1 97 ? -22.525 13.197 -13.403 1.00 35.00 97 ASN A C 1
ATOM 790 O O . ASN A 1 97 ? -21.408 13.296 -13.924 1.00 35.00 97 ASN A O 1
ATOM 794 N N . PRO A 1 98 ? -23.640 13.198 -14.159 1.00 33.19 98 PRO A N 1
ATOM 795 C CA . PRO A 1 98 ? -23.615 13.716 -15.515 1.00 33.19 98 PRO A CA 1
ATOM 796 C C . PRO A 1 98 ? -23.271 15.206 -15.429 1.00 33.19 98 PRO A C 1
ATOM 798 O O . PRO A 1 98 ? -23.980 15.981 -14.790 1.00 33.19 98 PRO A O 1
ATOM 801 N N . LYS A 1 99 ? -22.157 15.601 -16.050 1.00 32.78 99 LYS A N 1
ATOM 802 C CA . LYS A 1 99 ? -21.826 17.011 -16.270 1.00 32.78 99 LYS A CA 1
ATOM 803 C C . LYS A 1 99 ? -23.049 17.744 -16.840 1.00 32.78 99 LYS A C 1
ATOM 805 O O . LYS A 1 99 ? -23.526 17.373 -17.913 1.00 32.78 99 LYS A O 1
ATOM 810 N N . ALA A 1 100 ? -23.505 18.768 -16.124 1.00 33.53 100 ALA A N 1
ATOM 811 C CA . ALA A 1 100 ? -24.135 19.950 -16.704 1.00 33.53 100 ALA A CA 1
ATOM 812 C C . ALA A 1 100 ? -23.044 20.987 -17.007 1.00 33.53 100 ALA A C 1
ATOM 814 O O . ALA A 1 100 ? -22.032 20.999 -16.263 1.00 33.53 100 ALA A O 1
#